Protein AF-A0A659PW07-F1 (afdb_monomer)

Secondary structure (DSSP, 8-state):
-EEE-TTS-GGGEEEEE--SSS--EEEEE--SS-EEE----PPTT-GGGG-HHHHHHHHHHHHTT-SS-----EEEEETTEEEEE-

pLDDT: mean 93.01, std 8.74, range [57.78, 98.81]

Structure (mmCIF, N/CA/C/O backbone):
data_AF-A0A659PW07-F1
#
_entry.id   AF-A0A659PW07-F1
#
loop_
_atom_site.group_PDB
_atom_site.id
_atom_site.type_symbol
_atom_site.label_atom_id
_atom_site.label_alt_id
_atom_site.label_comp_id
_atom_site.label_asym_id
_atom_site.label_entity_id
_atom_site.label_seq_id
_atom_site.pdbx_PDB_ins_code
_atom_site.Cartn_x
_atom_site.Cartn_y
_atom_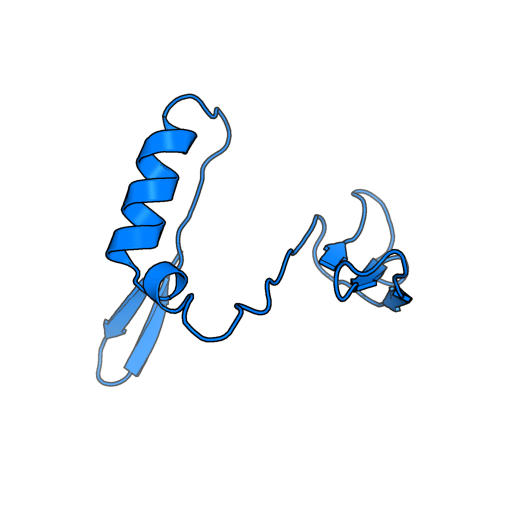site.Cartn_z
_atom_site.occupancy
_atom_site.B_iso_or_equiv
_atom_site.auth_seq_id
_atom_site.auth_comp_id
_atom_site.auth_asym_id
_atom_site.auth_atom_id
_atom_site.pdbx_PDB_model_num
ATOM 1 N N . VAL A 1 1 ? -5.400 -3.751 -5.482 1.00 98.25 1 VAL A N 1
ATOM 2 C CA . VAL A 1 1 ? -3.931 -3.812 -5.691 1.00 98.25 1 VAL A CA 1
ATOM 3 C C . VAL A 1 1 ? -3.624 -3.463 -7.134 1.00 98.25 1 VAL A C 1
ATOM 5 O O . VAL A 1 1 ? -4.256 -3.999 -8.035 1.00 98.25 1 VAL A O 1
ATOM 8 N N . ARG A 1 2 ? -2.674 -2.558 -7.358 1.00 98.69 2 ARG A N 1
ATOM 9 C CA . ARG A 1 2 ? -2.181 -2.173 -8.686 1.00 98.69 2 ARG A CA 1
ATOM 10 C C . ARG A 1 2 ? -0.667 -2.293 -8.672 1.00 98.69 2 ARG A C 1
ATOM 12 O O . ARG A 1 2 ? -0.009 -1.606 -7.898 1.00 98.69 2 ARG A O 1
ATOM 19 N N . THR A 1 3 ? -0.094 -3.166 -9.486 1.00 98.75 3 THR A N 1
ATOM 20 C CA . THR A 1 3 ? 1.351 -3.423 -9.458 1.00 98.75 3 THR A CA 1
ATOM 21 C C . THR A 1 3 ? 1.945 -3.488 -10.852 1.00 98.75 3 THR A C 1
ATOM 23 O O . THR A 1 3 ? 1.241 -3.739 -11.824 1.00 98.75 3 THR A O 1
ATOM 26 N N . ARG A 1 4 ? 3.246 -3.227 -10.954 1.00 98.56 4 ARG A N 1
ATOM 27 C CA . ARG A 1 4 ? 4.032 -3.481 -12.160 1.00 98.56 4 ARG A CA 1
ATOM 28 C C . ARG A 1 4 ? 5.479 -3.768 -11.777 1.00 98.56 4 ARG A C 1
ATOM 30 O O . ARG A 1 4 ? 6.095 -2.987 -11.040 1.00 98.56 4 ARG A O 1
ATOM 37 N N . ALA A 1 5 ? 6.015 -4.879 -12.276 1.00 98.38 5 ALA A N 1
ATOM 38 C CA . ALA A 1 5 ? 7.366 -5.321 -11.960 1.00 98.38 5 ALA A CA 1
ATOM 39 C C . ALA A 1 5 ? 8.427 -4.363 -12.529 1.00 98.38 5 ALA A C 1
ATOM 41 O O . ALA A 1 5 ? 8.221 -3.662 -13.521 1.00 98.38 5 ALA A O 1
ATOM 42 N N . ALA A 1 6 ? 9.592 -4.304 -11.884 1.00 97.50 6 ALA A N 1
ATOM 43 C CA . ALA A 1 6 ? 10.702 -3.515 -12.402 1.00 97.50 6 ALA A CA 1
ATOM 44 C C . ALA A 1 6 ? 11.209 -4.113 -13.726 1.00 97.50 6 ALA A C 1
ATOM 46 O O . ALA A 1 6 ? 11.375 -5.322 -13.831 1.00 97.50 6 ALA A O 1
ATOM 47 N N . GLY A 1 7 ? 11.480 -3.263 -14.719 1.00 97.06 7 GLY A N 1
ATOM 48 C CA . GLY A 1 7 ? 11.931 -3.691 -16.050 1.00 97.06 7 GLY A CA 1
ATOM 49 C C . GLY A 1 7 ? 10.799 -3.951 -17.048 1.00 97.06 7 GLY A C 1
ATOM 50 O O . GLY A 1 7 ? 11.036 -3.850 -18.249 1.00 97.06 7 GLY A O 1
ATOM 51 N N . ASP A 1 8 ? 9.573 -4.174 -16.573 1.00 98.00 8 ASP A N 1
ATOM 52 C CA . ASP A 1 8 ? 8.413 -4.339 -17.445 1.00 98.00 8 ASP A CA 1
ATOM 53 C C . ASP A 1 8 ? 7.918 -3.009 -18.016 1.00 98.00 8 ASP A C 1
ATOM 55 O O . ASP A 1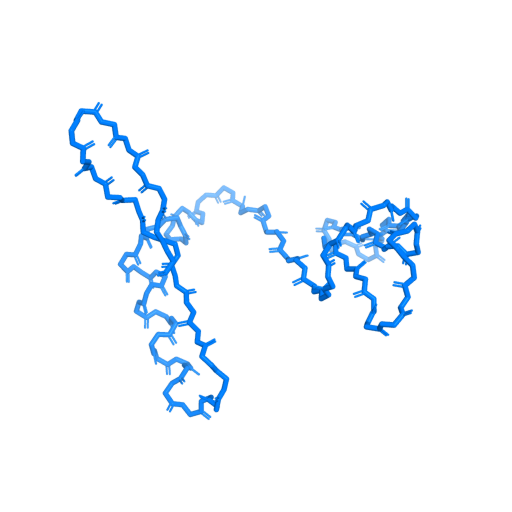 8 ? 8.026 -1.939 -17.390 1.00 98.00 8 ASP A O 1
ATOM 59 N N . LYS A 1 9 ? 7.343 -3.096 -19.222 1.00 98.31 9 LYS A N 1
ATOM 60 C CA . LYS A 1 9 ? 6.698 -1.960 -19.877 1.00 98.31 9 LYS A CA 1
ATOM 61 C C . LYS A 1 9 ? 5.453 -1.527 -19.086 1.00 98.31 9 LYS A C 1
ATOM 63 O O . LYS A 1 9 ? 4.830 -2.374 -18.444 1.00 98.31 9 LYS A O 1
ATOM 68 N N . PRO A 1 10 ? 5.069 -0.237 -19.119 1.00 98.19 10 PRO A N 1
ATOM 69 C CA . PRO A 1 10 ? 3.903 0.257 -18.389 1.00 9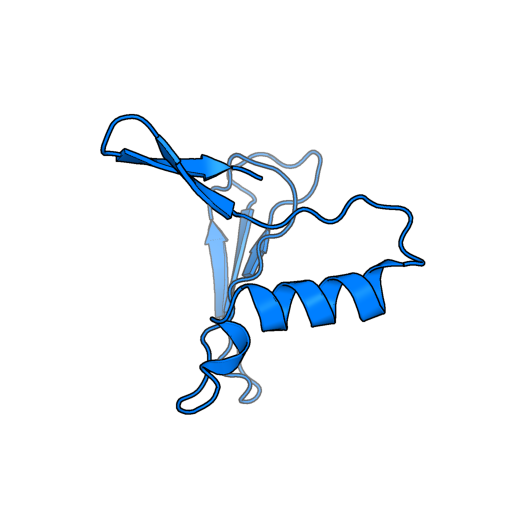8.19 10 PRO A CA 1
ATOM 70 C C . PRO A 1 10 ? 2.616 -0.524 -18.656 1.00 98.19 10 PRO A C 1
ATOM 72 O O . PRO A 1 10 ? 1.793 -0.633 -17.756 1.00 98.19 10 PRO A O 1
ATOM 75 N N . GLU A 1 11 ? 2.443 -1.070 -19.859 1.00 98.31 11 GLU A N 1
ATOM 76 C CA . GLU A 1 11 ? 1.245 -1.797 -20.290 1.00 98.31 11 GLU A CA 1
ATOM 77 C C . GLU A 1 11 ? 1.119 -3.189 -19.659 1.00 98.31 11 GLU A C 1
ATOM 79 O O . GLU A 1 11 ? 0.029 -3.745 -19.647 1.00 98.31 11 GLU A O 1
ATOM 84 N N . ASN A 1 12 ? 2.205 -3.719 -19.090 1.00 98.38 12 ASN A N 1
ATOM 85 C CA . ASN A 1 12 ? 2.228 -5.003 -18.385 1.00 98.38 12 ASN A CA 1
ATOM 86 C C . ASN A 1 12 ? 1.897 -4.840 -16.888 1.00 98.38 12 ASN A C 1
ATOM 88 O O . ASN A 1 12 ? 2.358 -5.614 -16.047 1.00 98.38 12 ASN A O 1
ATOM 92 N N . GLY A 1 13 ? 1.187 -3.777 -16.511 1.00 98.62 13 GLY A N 1
ATOM 93 C CA . GLY A 1 13 ? 0.705 -3.623 -15.147 1.00 98.62 13 GLY A CA 1
ATOM 94 C C . GLY A 1 13 ? -0.409 -4.624 -14.855 1.00 98.62 13 GLY A C 1
ATOM 95 O O . GLY A 1 13 ? -1.161 -5.019 -15.739 1.00 98.62 13 GLY A O 1
ATOM 96 N N . VAL A 1 14 ? -0.537 -5.003 -13.590 1.00 98.81 14 VAL A N 1
ATOM 97 C CA . VAL A 1 14 ? -1.545 -5.953 -13.122 1.00 98.81 14 VAL A CA 1
ATOM 98 C C . VAL A 1 14 ? -2.429 -5.282 -12.082 1.00 98.81 14 VAL A C 1
ATOM 100 O O . VAL A 1 14 ? -1.952 -4.657 -11.126 1.00 98.81 14 VAL A O 1
ATOM 103 N N . PHE A 1 15 ? -3.733 -5.427 -12.270 1.00 98.75 15 PHE A N 1
ATOM 104 C CA . PHE A 1 15 ? -4.759 -5.123 -11.293 1.00 98.75 15 PHE A CA 1
ATOM 105 C C . PHE A 1 15 ? -5.202 -6.404 -10.600 1.00 98.75 15 PHE A C 1
ATOM 107 O O . PHE A 1 15 ? -5.403 -7.429 -11.246 1.00 98.75 15 PHE A O 1
ATOM 114 N N . TRP A 1 16 ? -5.384 -6.323 -9.288 1.00 98.75 16 TRP A N 1
ATOM 115 C CA . TRP A 1 16 ? -5.980 -7.376 -8.481 1.00 98.75 16 TRP A CA 1
ATOM 116 C C . TRP A 1 16 ? -6.948 -6.765 -7.469 1.00 98.75 16 TRP A C 1
ATOM 118 O O . TRP A 1 16 ? -6.615 -5.769 -6.819 1.00 98.75 16 TRP A O 1
ATOM 128 N N . GLU A 1 17 ? -8.115 -7.377 -7.297 1.00 98.44 17 GLU A N 1
ATOM 129 C CA . GLU A 1 17 ? -9.116 -6.999 -6.296 1.00 98.44 17 GLU A CA 1
ATOM 130 C C . GLU A 1 17 ? -9.823 -8.241 -5.743 1.00 98.44 17 GLU A C 1
ATOM 132 O O . GLU A 1 17 ? -10.037 -9.216 -6.461 1.00 98.44 17 GLU A O 1
ATOM 137 N N . SER A 1 18 ? -10.188 -8.217 -4.461 1.00 98.06 18 SER A N 1
ATOM 138 C CA . SER A 1 18 ? -10.955 -9.282 -3.816 1.00 98.06 18 SER A CA 1
ATOM 139 C C . SER A 1 18 ? -11.787 -8.722 -2.667 1.00 98.06 18 SER A C 1
ATOM 141 O O . SER A 1 18 ? -11.309 -7.874 -1.914 1.00 98.06 18 SER A O 1
ATOM 143 N N . ALA A 1 19 ? -12.993 -9.268 -2.492 1.00 97.00 19 ALA A N 1
ATOM 144 C CA . ALA A 1 19 ? -13.814 -9.064 -1.297 1.00 97.00 19 ALA A CA 1
ATOM 145 C C . ALA A 1 19 ? -13.324 -9.886 -0.082 1.00 97.00 19 ALA A C 1
ATOM 147 O O . ALA A 1 19 ? -13.820 -9.713 1.028 1.00 97.00 19 ALA A O 1
ATOM 148 N N 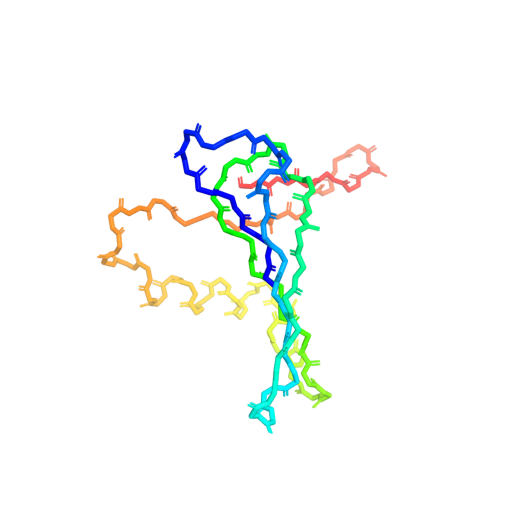. GLY A 1 20 ? -12.339 -10.776 -0.270 1.00 94.62 20 GLY A N 1
ATOM 149 C CA . GLY A 1 20 ? -11.820 -11.663 0.775 1.00 94.62 20 GLY A CA 1
ATOM 150 C C . GLY A 1 20 ? -12.631 -12.948 0.977 1.00 94.62 20 GLY A C 1
ATOM 151 O O . GLY A 1 20 ? -12.446 -13.628 1.980 1.00 94.62 20 GLY A O 1
ATOM 152 N N . GLU A 1 21 ? -13.505 -13.297 0.031 1.00 93.69 21 GLU A N 1
ATOM 153 C CA . GLU A 1 21 ? -14.473 -14.404 0.147 1.00 93.69 21 GLU A CA 1
ATOM 154 C C . GLU A 1 21 ? -14.062 -15.662 -0.644 1.00 93.69 21 GLU A C 1
ATOM 156 O O . GLU A 1 21 ? -14.882 -16.516 -0.959 1.00 93.69 21 GLU A O 1
ATOM 161 N N . GLY A 1 22 ? -12.771 -15.796 -0.965 1.00 94.75 22 GLY A N 1
ATOM 162 C CA . GLY A 1 22 ? -12.209 -16.949 -1.686 1.00 94.75 22 GLY A CA 1
ATOM 163 C C . GLY A 1 22 ? -12.079 -16.755 -3.199 1.00 94.75 22 GLY A C 1
ATOM 164 O O . GLY A 1 22 ? -11.299 -17.464 -3.833 1.00 94.75 22 GLY A O 1
ATOM 165 N N . GLU A 1 23 ? -12.747 -15.748 -3.760 1.00 97.69 23 GLU A N 1
ATOM 166 C CA . GLU A 1 23 ? -12.594 -15.329 -5.155 1.00 97.69 23 GLU A CA 1
ATOM 167 C C . GLU A 1 23 ? -11.888 -13.972 -5.272 1.00 97.69 23 GLU A C 1
ATOM 169 O O . GLU A 1 23 ? -11.866 -13.154 -4.345 1.00 9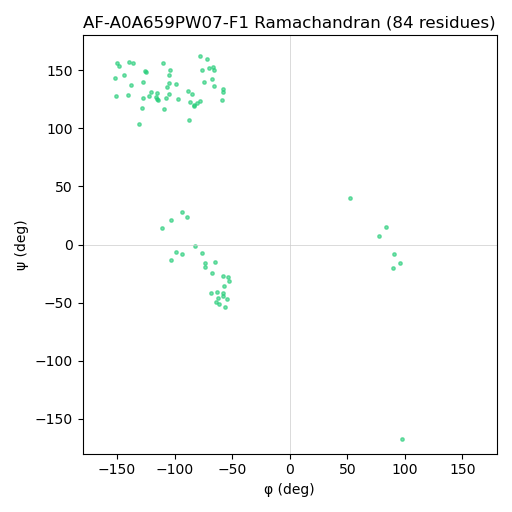7.69 23 GLU A O 1
ATOM 174 N N . TYR A 1 24 ? -11.277 -13.734 -6.430 1.00 98.00 24 TYR A N 1
ATOM 175 C CA . TYR A 1 24 ? -10.601 -12.484 -6.755 1.00 98.00 24 TYR A CA 1
ATOM 176 C C . TYR A 1 24 ? -10.654 -12.213 -8.260 1.00 98.00 24 TYR A C 1
ATOM 178 O O . TYR A 1 24 ? -10.768 -13.129 -9.072 1.00 98.00 24 TYR A O 1
ATOM 186 N N . THR A 1 25 ? -10.539 -10.939 -8.626 1.00 98.31 25 THR A N 1
ATOM 187 C CA . THR A 1 25 ? -10.464 -10.474 -10.014 1.00 98.31 25 THR A CA 1
ATOM 188 C C . THR A 1 25 ? -9.034 -10.069 -10.343 1.00 98.31 25 THR A C 1
ATOM 190 O O . THR A 1 25 ? -8.371 -9.422 -9.530 1.00 98.31 25 THR A O 1
ATOM 193 N N . VAL A 1 26 ? -8.569 -10.425 -11.543 1.00 98.31 26 VAL A N 1
ATOM 194 C CA . VAL A 1 26 ? -7.283 -9.986 -12.106 1.00 98.31 26 VAL A CA 1
ATOM 195 C C . VAL A 1 26 ? -7.514 -9.403 -13.490 1.00 98.31 26 VAL A C 1
ATOM 197 O O . VAL A 1 26 ? -8.310 -9.942 -14.257 1.00 98.31 26 VAL A O 1
ATOM 200 N N . ALA A 1 27 ? -6.815 -8.319 -13.812 1.00 98.50 27 ALA A N 1
ATOM 201 C CA . ALA A 1 27 ? -6.835 -7.722 -15.141 1.00 98.50 27 ALA A CA 1
ATOM 202 C C . ALA A 1 27 ? -5.493 -7.064 -15.476 1.00 98.50 27 ALA A C 1
ATOM 204 O O . ALA A 1 27 ? -4.783 -6.600 -14.580 1.00 98.50 27 ALA A O 1
ATOM 205 N N . ASP A 1 28 ? -5.186 -6.968 -16.766 1.00 98.56 28 ASP A N 1
ATOM 206 C CA . ASP A 1 28 ? -4.077 -6.149 -17.250 1.00 98.56 28 ASP A CA 1
ATOM 207 C C . ASP A 1 28 ? -4.452 -4.662 -17.183 1.00 98.56 28 ASP A C 1
ATOM 209 O O . ASP A 1 28 ? -5.577 -4.262 -17.498 1.00 98.56 28 ASP A O 1
ATOM 213 N N . ILE A 1 29 ? -3.501 -3.825 -16.772 1.00 98.56 29 ILE A N 1
ATOM 214 C CA . ILE A 1 29 ? -3.637 -2.368 -16.690 1.00 98.56 29 ILE A CA 1
ATOM 215 C C . ILE A 1 29 ? -2.358 -1.676 -17.152 1.00 98.56 29 ILE A C 1
ATOM 217 O O . ILE A 1 29 ? -1.257 -2.203 -17.033 1.00 98.56 29 ILE A O 1
ATOM 221 N N . THR A 1 30 ? -2.471 -0.417 -17.571 1.00 98.38 30 THR A N 1
ATOM 222 C CA . THR A 1 30 ? -1.293 0.437 -17.753 1.00 98.38 30 THR A CA 1
ATOM 223 C C . THR A 1 30 ? -0.919 1.130 -16.438 1.00 98.38 30 THR A C 1
ATOM 225 O O . THR A 1 30 ? -1.728 1.861 -15.861 1.00 98.38 30 THR A O 1
ATOM 228 N N . LYS A 1 31 ? 0.319 0.937 -15.964 1.00 98.12 31 LYS A N 1
ATOM 229 C CA . LYS A 1 31 ? 0.871 1.570 -14.754 1.00 98.12 31 LYS A CA 1
ATOM 230 C C . LYS A 1 31 ? 2.250 2.194 -15.025 1.00 98.12 31 LYS A C 1
ATOM 232 O O . LYS A 1 31 ? 3.274 1.508 -15.088 1.00 98.12 31 LYS A O 1
ATOM 237 N N . ASN A 1 32 ? 2.278 3.523 -15.151 1.00 97.75 32 ASN A N 1
ATOM 238 C CA . ASN A 1 32 ? 3.457 4.309 -15.559 1.00 97.75 32 ASN A CA 1
ATOM 239 C C . ASN A 1 32 ? 4.615 4.315 -14.556 1.00 97.75 32 ASN A C 1
ATOM 241 O O . ASN A 1 32 ? 5.771 4.465 -14.955 1.00 97.75 32 ASN A O 1
ATOM 245 N N . ASP A 1 33 ? 4.345 4.078 -13.278 1.00 97.38 33 ASP A N 1
ATOM 246 C CA . ASP A 1 33 ? 5.330 3.949 -12.205 1.00 97.38 33 ASP A CA 1
ATOM 247 C C . ASP A 1 33 ? 5.518 2.474 -11.786 1.00 97.38 33 ASP A C 1
ATOM 249 O O . ASP A 1 33 ? 4.597 1.656 -11.859 1.00 97.38 33 ASP A O 1
ATOM 253 N N . ARG A 1 34 ? 6.742 2.094 -11.403 1.00 97.75 34 ARG A N 1
ATOM 254 C CA . ARG A 1 34 ? 7.053 0.721 -10.962 1.00 97.75 34 ARG A CA 1
ATOM 255 C C . ARG A 1 34 ? 6.589 0.489 -9.522 1.00 97.75 34 ARG A C 1
ATOM 257 O O . ARG A 1 34 ? 6.461 1.444 -8.764 1.00 97.75 34 ARG A O 1
ATOM 264 N N . GLY A 1 35 ? 6.471 -0.772 -9.120 1.00 97.81 35 GLY A N 1
ATOM 265 C CA . GLY A 1 35 ? 6.160 -1.152 -7.740 1.00 97.81 35 GLY A CA 1
ATOM 266 C C . GLY A 1 35 ? 4.680 -1.451 -7.526 1.00 97.81 35 GLY A C 1
ATOM 267 O O . GLY A 1 35 ? 3.930 -1.617 -8.489 1.00 97.81 35 GLY A O 1
ATOM 268 N N . THR A 1 36 ? 4.280 -1.537 -6.259 1.00 98.56 36 THR A N 1
ATOM 269 C CA . THR A 1 36 ? 2.968 -2.044 -5.838 1.00 98.56 36 THR A CA 1
ATOM 270 C C . THR A 1 36 ? 2.215 -0.998 -5.029 1.00 98.56 36 THR A C 1
ATOM 272 O O . THR A 1 36 ? 2.725 -0.494 -4.035 1.00 98.56 36 THR A O 1
ATOM 275 N N . GLU A 1 37 ? 0.981 -0.726 -5.436 1.00 98.38 37 GLU A N 1
ATOM 276 C CA . GLU A 1 37 ? 0.009 0.098 -4.727 1.00 98.38 37 GLU A CA 1
ATOM 277 C C . GLU A 1 37 ? -1.081 -0.806 -4.139 1.00 98.38 37 GLU A C 1
ATOM 279 O O . GLU A 1 37 ? -1.702 -1.615 -4.842 1.00 98.38 37 GLU A O 1
ATOM 284 N N . ILE A 1 38 ? -1.307 -0.674 -2.834 1.00 98.19 38 ILE A N 1
ATOM 285 C CA . ILE A 1 38 ? -2.355 -1.386 -2.107 1.00 98.19 38 ILE A CA 1
ATOM 286 C C . ILE A 1 38 ? -3.356 -0.347 -1.614 1.00 98.19 38 ILE A C 1
ATOM 288 O O . ILE A 1 38 ? -2.994 0.583 -0.900 1.00 98.19 38 ILE A O 1
ATOM 292 N N . THR A 1 39 ? -4.618 -0.534 -1.986 1.00 97.88 39 THR A N 1
ATOM 293 C CA . THR A 1 39 ? -5.747 0.278 -1.530 1.00 97.88 39 THR A CA 1
ATOM 294 C C . THR A 1 39 ? -6.669 -0.633 -0.739 1.00 97.88 39 THR A C 1
ATOM 296 O O . THR A 1 39 ? -7.038 -1.700 -1.233 1.00 97.88 39 THR A O 1
ATOM 299 N N . LEU A 1 40 ? -7.001 -0.232 0.485 1.00 97.75 40 LEU A N 1
ATOM 300 C CA . LEU A 1 40 ? -7.928 -0.953 1.348 1.00 97.75 40 LEU A CA 1
ATOM 301 C C . LEU A 1 40 ? -9.261 -0.207 1.378 1.00 97.75 40 LEU A C 1
ATOM 303 O O . LEU A 1 40 ? -9.295 0.993 1.643 1.00 97.75 40 LEU A O 1
ATOM 307 N N . HIS A 1 41 ? -10.349 -0.932 1.133 1.00 97.38 41 HIS A N 1
ATOM 308 C CA . HIS A 1 41 ? -11.697 -0.456 1.417 1.00 97.38 41 HIS A CA 1
ATOM 309 C C . HIS A 1 41 ? -12.015 -0.821 2.864 1.00 97.38 41 HIS A C 1
ATOM 311 O O . HIS A 1 41 ? -12.167 -1.999 3.192 1.00 97.38 41 HIS A O 1
ATOM 317 N N . LEU A 1 42 ? -12.027 0.186 3.737 1.00 97.38 42 LEU A N 1
ATOM 318 C CA . LEU A 1 42 ? -12.314 -0.021 5.151 1.00 97.38 42 LEU A CA 1
ATOM 319 C C . LEU A 1 42 ? -13.773 -0.440 5.332 1.00 97.38 42 LEU A C 1
ATOM 321 O O . LEU A 1 42 ? -14.664 0.029 4.622 1.00 97.38 42 LEU A O 1
ATOM 325 N N . ARG A 1 43 ? -13.994 -1.356 6.276 1.00 96.81 43 ARG A N 1
ATOM 326 C CA . ARG A 1 43 ? -15.339 -1.772 6.675 1.00 96.81 43 ARG A CA 1
ATOM 327 C C . ARG A 1 43 ? -16.005 -0.651 7.466 1.00 96.81 43 ARG A C 1
ATOM 329 O O . ARG A 1 43 ? -15.332 0.204 8.036 1.00 96.81 43 ARG A O 1
ATOM 336 N N . GLU A 1 44 ? -17.329 -0.692 7.534 1.00 96.94 44 GLU A N 1
ATOM 337 C CA . GLU A 1 44 ? -18.080 0.198 8.415 1.00 96.94 44 GLU A CA 1
ATOM 338 C C . GLU A 1 44 ? -17.631 0.008 9.874 1.00 96.94 44 GLU A C 1
ATOM 340 O O . GLU A 1 44 ? -17.514 -1.123 10.348 1.00 96.94 44 GLU A O 1
ATOM 345 N N . GLY A 1 45 ? -17.355 1.115 10.566 1.00 97.12 45 GLY A N 1
ATOM 346 C CA . GLY A 1 45 ? -16.866 1.119 11.948 1.00 97.12 45 GLY A CA 1
ATOM 347 C C . GLY A 1 45 ? -15.341 1.104 12.103 1.00 97.12 45 GLY A C 1
ATOM 348 O O . GLY A 1 45 ? -14.859 1.337 13.207 1.00 97.12 45 GLY A O 1
ATOM 349 N N . GLU A 1 46 ? -14.576 0.918 11.023 1.00 97.56 46 GLU A N 1
ATOM 350 C CA . GLU A 1 46 ? -13.100 0.893 11.040 1.00 97.56 46 GLU A CA 1
ATOM 351 C C . GLU A 1 46 ? -12.474 2.272 10.739 1.00 97.56 46 GLU A C 1
ATOM 353 O O . GLU A 1 46 ? -11.353 2.382 10.233 1.00 97.56 46 GLU A O 1
ATOM 358 N N . ASP A 1 47 ? -13.196 3.349 11.062 1.00 96.19 47 ASP A N 1
ATOM 359 C CA . ASP A 1 47 ? -12.793 4.735 10.788 1.00 96.19 47 ASP A CA 1
ATOM 360 C C . ASP A 1 47 ? -11.528 5.150 11.559 1.00 96.19 47 ASP A C 1
ATOM 362 O O . ASP A 1 47 ? -10.877 6.131 11.201 1.00 96.19 47 ASP A O 1
ATOM 366 N N . GLU A 1 48 ? -11.121 4.390 12.585 1.00 96.69 48 GLU A N 1
ATOM 367 C CA . GLU A 1 48 ? -9.875 4.639 13.320 1.00 96.69 48 GLU A CA 1
ATOM 368 C C . GLU A 1 48 ? -8.634 4.609 12.413 1.00 96.69 48 GLU A C 1
ATOM 370 O O . GLU A 1 48 ? -7.649 5.290 12.694 1.00 96.69 48 GLU A O 1
ATOM 375 N N . PHE A 1 49 ? -8.674 3.870 11.299 1.00 96.56 49 PHE A N 1
ATOM 376 C CA . PHE A 1 49 ? -7.574 3.820 10.331 1.00 96.56 49 PHE A CA 1
ATOM 377 C C . PHE A 1 49 ? -7.576 4.994 9.344 1.00 96.56 49 PHE A C 1
ATOM 379 O O . PHE A 1 49 ? -6.675 5.092 8.510 1.00 96.56 49 PHE A O 1
ATOM 386 N N . LEU A 1 50 ? -8.559 5.892 9.437 1.00 95.38 50 LEU A N 1
ATOM 387 C CA . LEU A 1 50 ? -8.570 7.177 8.736 1.00 95.38 50 LEU A CA 1
ATOM 388 C C . LEU A 1 50 ? -7.995 8.316 9.595 1.00 95.38 50 LEU A C 1
ATOM 390 O O . LEU A 1 50 ? -7.770 9.410 9.076 1.00 95.38 50 LEU A O 1
ATOM 394 N N . ASP A 1 51 ? -7.727 8.075 10.883 1.00 94.56 51 ASP A N 1
ATOM 395 C CA . ASP A 1 51 ? -7.099 9.042 11.783 1.00 94.56 51 ASP A CA 1
ATOM 396 C C . ASP A 1 51 ? -5.566 9.074 11.600 1.00 94.56 51 ASP A C 1
ATOM 398 O O . ASP A 1 51 ? -4.874 8.066 11.779 1.00 94.56 51 ASP A O 1
ATOM 402 N N . ASP A 1 52 ? -5.012 10.249 11.261 1.00 93.56 52 ASP A N 1
ATOM 403 C CA . ASP A 1 52 ? -3.567 10.419 11.000 1.00 93.56 52 ASP A CA 1
ATOM 404 C C . ASP A 1 52 ? -2.719 9.999 12.202 1.00 93.56 52 ASP A C 1
ATOM 406 O O . ASP A 1 52 ? -1.689 9.339 12.044 1.00 93.56 52 ASP A O 1
ATOM 410 N N . TRP A 1 53 ? -3.150 10.359 13.414 1.00 93.62 53 TRP A N 1
ATOM 411 C CA . TRP A 1 53 ? -2.379 10.084 14.618 1.00 93.62 53 TRP A CA 1
ATOM 412 C C . TRP A 1 53 ? -2.333 8.585 14.919 1.00 93.62 53 TRP A C 1
ATOM 414 O O . TRP A 1 53 ? -1.267 8.046 15.241 1.00 93.62 53 TRP A O 1
ATOM 424 N N . ARG A 1 54 ? -3.460 7.889 14.759 1.00 95.62 54 ARG A N 1
ATOM 425 C CA . ARG A 1 54 ? -3.570 6.441 14.924 1.00 95.62 54 ARG A CA 1
ATOM 426 C C . ARG A 1 54 ? -2.685 5.703 13.929 1.00 95.62 54 ARG A C 1
ATOM 428 O O . ARG A 1 54 ? -1.871 4.875 14.347 1.00 95.62 54 ARG A O 1
ATOM 435 N N . VAL A 1 55 ? -2.787 6.034 12.642 1.00 96.00 55 VAL A N 1
ATOM 436 C CA . VAL A 1 55 ? -1.987 5.409 11.578 1.00 96.00 55 VAL A CA 1
ATOM 437 C C . VAL A 1 55 ? -0.497 5.665 11.794 1.00 96.00 55 VAL A C 1
ATOM 439 O O . VAL A 1 55 ? 0.298 4.726 11.763 1.00 96.00 55 VAL A O 1
ATOM 442 N N . ARG A 1 56 ? -0.107 6.907 12.104 1.00 94.25 56 ARG A N 1
ATOM 443 C CA . ARG A 1 56 ? 1.280 7.265 12.429 1.00 94.25 56 ARG A CA 1
ATOM 444 C C . ARG A 1 56 ? 1.812 6.473 13.618 1.00 94.25 56 ARG A C 1
ATOM 446 O O . ARG A 1 56 ? 2.927 5.965 13.554 1.00 94.25 56 ARG A O 1
ATOM 453 N N . SER A 1 57 ? 1.019 6.337 14.678 1.00 95.69 57 SER A N 1
ATOM 454 C CA . SER A 1 57 ? 1.406 5.577 15.872 1.00 95.69 57 SER A CA 1
ATOM 455 C C . SER A 1 57 ? 1.625 4.094 15.563 1.00 95.69 57 SER A C 1
ATOM 457 O O . SER A 1 57 ? 2.588 3.498 16.048 1.00 95.69 57 SER A O 1
ATOM 459 N N . ILE A 1 58 ? 0.762 3.500 14.731 1.00 96.06 58 ILE A N 1
ATOM 460 C CA . ILE A 1 58 ? 0.912 2.116 14.262 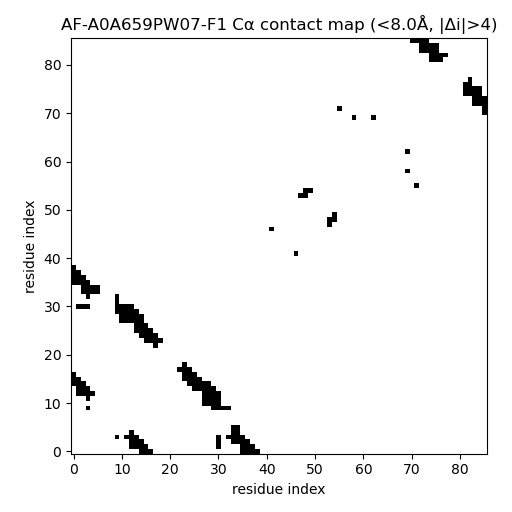1.00 96.06 58 ILE A CA 1
ATOM 461 C C . ILE A 1 58 ? 2.183 1.982 13.420 1.00 96.06 58 ILE A C 1
ATOM 463 O O . ILE A 1 58 ? 2.995 1.101 13.692 1.00 96.06 58 ILE A O 1
ATOM 467 N N . ILE A 1 59 ? 2.385 2.867 12.439 1.00 95.00 59 ILE A N 1
ATOM 468 C CA . ILE A 1 59 ? 3.564 2.841 11.567 1.00 95.00 59 ILE A CA 1
ATOM 469 C C . ILE A 1 59 ? 4.839 2.907 12.402 1.00 95.00 59 ILE A C 1
ATOM 471 O O . ILE A 1 59 ? 5.642 1.986 12.305 1.00 95.00 59 ILE A O 1
ATOM 475 N N . SER A 1 60 ? 4.984 3.903 13.283 1.00 93.38 60 SER A N 1
ATOM 476 C CA . SER A 1 60 ? 6.167 4.031 14.141 1.00 93.38 60 SER A CA 1
ATOM 477 C C . SER A 1 60 ? 6.434 2.760 14.947 1.00 93.38 60 SER A C 1
ATOM 479 O O . SER A 1 60 ? 7.553 2.257 14.933 1.00 93.38 60 SER A O 1
ATOM 481 N N . LYS A 1 61 ? 5.399 2.182 15.575 1.00 94.75 61 LYS A N 1
ATOM 482 C CA . LYS A 1 61 ? 5.529 0.959 16.384 1.00 94.75 61 LYS A CA 1
ATOM 483 C C . LYS A 1 61 ? 6.107 -0.223 15.598 1.00 94.75 61 LYS A C 1
ATOM 485 O O . LYS A 1 61 ? 6.828 -1.036 16.172 1.00 94.75 61 LYS A O 1
ATOM 490 N N . TYR A 1 62 ? 5.767 -0.353 14.317 1.00 95.12 62 TYR A N 1
ATOM 491 C CA . TYR A 1 62 ? 6.172 -1.500 13.499 1.00 95.12 62 TYR A CA 1
ATOM 492 C C . TYR A 1 62 ? 7.330 -1.200 12.536 1.00 95.12 62 TYR A C 1
ATOM 494 O O . TYR A 1 62 ? 7.933 -2.139 12.018 1.00 95.12 62 TYR A O 1
ATOM 502 N N . SER A 1 63 ? 7.683 0.070 12.308 1.00 93.38 63 SER A N 1
ATOM 503 C CA . SER A 1 63 ? 8.726 0.463 11.355 1.00 93.38 63 SER A CA 1
ATOM 504 C C . SER A 1 63 ? 10.091 0.763 11.974 1.00 93.38 63 SER A C 1
ATOM 506 O O . SER A 1 63 ? 11.041 0.951 11.221 1.00 93.38 63 SER A O 1
ATOM 508 N N . GLU A 1 64 ? 10.234 0.782 13.305 1.00 87.38 64 GLU A N 1
ATOM 509 C CA . GLU A 1 64 ? 11.513 1.063 13.995 1.00 87.38 64 GLU A CA 1
ATOM 510 C C . GLU A 1 64 ? 12.684 0.175 13.534 1.00 87.38 64 GLU A C 1
ATOM 512 O O . GLU A 1 64 ? 13.837 0.595 13.574 1.00 87.38 64 GLU A O 1
ATOM 517 N N . HIS A 1 65 ? 12.388 -1.039 13.064 1.00 90.88 65 HIS A N 1
ATOM 518 C CA . HIS A 1 65 ? 13.383 -2.033 12.650 1.00 90.88 65 HIS A CA 1
ATOM 519 C C . HIS A 1 65 ? 13.393 -2.281 11.130 1.00 90.88 65 HIS A C 1
ATOM 521 O O . HIS A 1 65 ? 13.958 -3.270 10.664 1.00 90.88 65 HIS A O 1
ATOM 527 N N . ILE A 1 66 ? 12.757 -1.407 10.341 1.00 93.12 66 ILE A N 1
ATOM 528 C CA . ILE A 1 66 ? 12.697 -1.517 8.879 1.00 93.12 66 ILE A CA 1
ATOM 529 C C . ILE A 1 66 ? 13.775 -0.621 8.258 1.00 93.12 66 ILE A C 1
ATOM 531 O O . ILE A 1 66 ? 13.827 0.577 8.508 1.00 93.12 66 ILE A O 1
ATOM 535 N N . ALA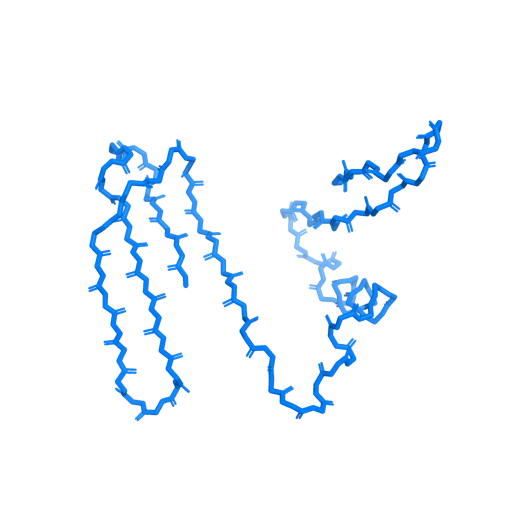 A 1 67 ? 14.631 -1.199 7.410 1.00 94.38 67 ALA A N 1
ATOM 536 C CA . ALA A 1 67 ? 15.721 -0.465 6.753 1.00 94.38 67 ALA A CA 1
ATOM 537 C C . ALA A 1 67 ? 15.246 0.470 5.623 1.00 94.38 67 ALA A C 1
ATOM 539 O O . ALA A 1 67 ? 15.972 1.370 5.204 1.00 94.38 67 ALA A O 1
ATOM 540 N N . VAL A 1 68 ? 14.043 0.236 5.097 1.00 94.06 68 VAL A N 1
ATOM 541 C CA . VAL A 1 68 ? 13.439 1.037 4.027 1.00 94.06 68 VAL A CA 1
ATOM 542 C C . VAL A 1 68 ? 12.666 2.212 4.638 1.00 94.06 68 VAL A C 1
ATOM 544 O O . VAL A 1 68 ? 11.861 1.982 5.541 1.00 94.06 68 VAL A O 1
ATOM 547 N N . PRO A 1 69 ? 12.848 3.454 4.147 1.00 93.56 69 PRO A N 1
ATOM 548 C CA . PRO A 1 69 ? 12.086 4.600 4.633 1.00 93.56 69 PRO A CA 1
ATOM 549 C C . PRO A 1 69 ? 10.576 4.407 4.465 1.00 93.56 69 PRO A C 1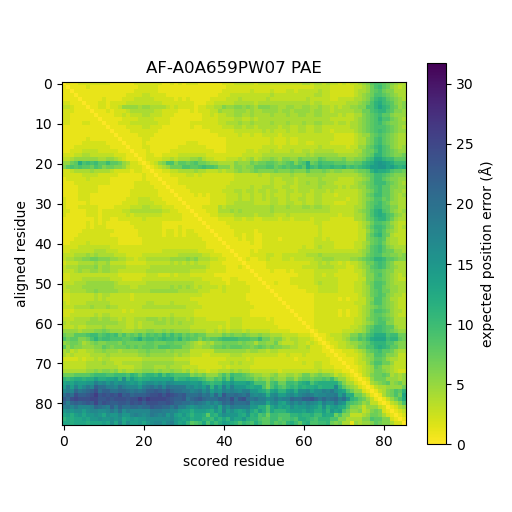
ATOM 551 O O . PRO A 1 69 ? 10.110 4.037 3.386 1.00 93.56 69 PRO A O 1
ATOM 554 N N . VAL A 1 70 ? 9.817 4.718 5.516 1.00 93.88 70 VAL A N 1
ATOM 555 C CA . VAL A 1 70 ? 8.350 4.739 5.492 1.00 93.88 70 VAL A CA 1
ATOM 556 C C . VAL A 1 70 ? 7.884 6.191 5.575 1.00 93.88 70 VAL A C 1
ATOM 558 O O . VAL A 1 70 ? 8.158 6.877 6.558 1.00 93.88 70 VAL A O 1
ATOM 561 N N . ALA A 1 71 ? 7.207 6.664 4.529 1.00 92.44 71 ALA A N 1
ATOM 562 C CA . ALA A 1 71 ? 6.668 8.020 4.430 1.00 92.44 71 ALA A CA 1
ATOM 563 C C . ALA A 1 71 ? 5.146 8.021 4.649 1.00 92.44 71 ALA A C 1
ATOM 565 O O . ALA A 1 71 ? 4.473 7.043 4.322 1.00 92.44 71 ALA A O 1
ATOM 566 N N . ILE A 1 72 ? 4.609 9.119 5.188 1.00 92.88 72 ILE A N 1
ATOM 567 C CA . ILE A 1 72 ? 3.170 9.301 5.438 1.00 92.88 72 ILE A CA 1
ATOM 568 C C . ILE A 1 72 ? 2.736 10.614 4.799 1.00 92.88 72 ILE A C 1
ATOM 570 O O . ILE A 1 72 ? 3.286 11.668 5.124 1.00 92.88 72 ILE A O 1
ATOM 574 N N . GLU A 1 73 ? 1.704 10.549 3.955 1.00 91.44 73 GLU A N 1
ATOM 575 C CA . GLU A 1 73 ? 1.085 11.732 3.363 1.00 91.44 73 GLU A CA 1
ATOM 576 C C . GLU A 1 73 ? 0.561 12.671 4.461 1.00 91.44 73 GLU A C 1
ATOM 578 O O . GLU A 1 73 ? -0.257 12.291 5.293 1.00 91.44 73 GLU A O 1
ATOM 583 N N . ARG A 1 74 ? 1.007 13.925 4.447 1.00 86.44 74 ARG A N 1
ATOM 584 C CA . ARG A 1 74 ? 0.505 15.006 5.294 1.00 86.44 74 ARG A CA 1
ATOM 585 C C . ARG A 1 74 ? -0.157 16.069 4.438 1.00 86.44 74 ARG A C 1
ATOM 587 O O . ARG A 1 74 ? 0.444 16.575 3.484 1.00 86.44 74 ARG A O 1
ATOM 594 N N . ARG A 1 75 ? -1.369 16.465 4.827 1.00 79.19 75 ARG A N 1
ATOM 595 C CA . ARG A 1 75 ? -2.018 17.671 4.304 1.00 79.19 75 ARG A CA 1
ATOM 596 C C . ARG A 1 75 ? -1.503 18.875 5.078 1.00 79.19 75 ARG A C 1
ATOM 598 O O . ARG A 1 75 ? -1.649 18.937 6.294 1.00 79.19 75 ARG A O 1
ATOM 605 N N . VAL A 1 76 ? -0.895 19.814 4.368 1.00 77.81 76 VAL A N 1
ATOM 606 C CA . VAL A 1 76 ? -0.422 21.080 4.927 1.00 77.81 76 VAL A CA 1
ATOM 607 C C . VAL A 1 76 ? -1.221 22.196 4.276 1.00 77.81 76 VAL A C 1
ATOM 609 O O . VAL A 1 76 ? -1.273 22.285 3.050 1.00 77.81 76 VAL A O 1
ATOM 612 N N . GLU A 1 77 ? -1.850 23.045 5.081 1.00 73.19 77 GLU A N 1
ATOM 613 C CA . GLU A 1 77 ? -2.460 24.271 4.574 1.00 73.19 77 GLU A CA 1
ATOM 614 C C . GLU A 1 77 ? -1.372 25.318 4.346 1.00 73.19 77 GLU A C 1
ATOM 616 O O . GLU A 1 77 ? -0.606 25.655 5.253 1.00 73.19 77 GLU A O 1
ATOM 621 N N . LYS A 1 78 ? -1.284 25.820 3.115 1.00 68.00 78 LYS A N 1
ATOM 622 C CA . LYS A 1 78 ? -0.367 26.894 2.746 1.00 68.00 78 LYS A CA 1
ATOM 623 C C . LYS A 1 78 ? -1.072 27.834 1.775 1.00 68.00 78 LYS A C 1
ATOM 625 O O . LYS A 1 78 ? -1.661 27.381 0.798 1.00 68.00 78 LYS A O 1
ATOM 630 N N . ASP A 1 79 ? -1.045 29.130 2.073 1.00 71.06 79 ASP A N 1
ATOM 631 C CA . ASP A 1 79 ? -1.584 30.198 1.219 1.00 71.06 79 ASP A CA 1
ATOM 632 C C . ASP A 1 79 ? -3.048 29.982 0.770 1.00 71.06 79 ASP A C 1
ATOM 634 O O . ASP A 1 79 ? -3.413 30.238 -0.374 1.00 71.06 79 ASP A O 1
ATOM 638 N N . GLY A 1 80 ? -3.903 29.486 1.675 1.00 70.94 80 GLY A N 1
ATOM 639 C CA . GLY A 1 80 ? -5.332 29.263 1.407 1.00 70.94 80 GLY A CA 1
ATOM 640 C C . GLY A 1 80 ? -5.655 28.006 0.589 1.00 70.94 80 GLY A C 1
ATOM 641 O O . GLY A 1 80 ? -6.809 27.810 0.215 1.00 70.94 80 GLY A O 1
ATOM 642 N N . GLY A 1 81 ? -4.664 27.146 0.325 1.00 57.78 81 GLY A N 1
ATOM 643 C CA . GLY A 1 81 ? -4.842 25.848 -0.326 1.00 57.78 81 GLY A CA 1
ATOM 644 C C . GLY A 1 81 ? -4.275 24.690 0.498 1.00 57.78 81 GLY A C 1
ATOM 645 O O . GLY A 1 81 ? -3.279 24.831 1.208 1.00 57.78 81 GLY A O 1
ATOM 646 N N . ALA A 1 82 ? -4.900 23.517 0.387 1.00 69.81 82 ALA A N 1
ATOM 647 C CA . ALA A 1 82 ? -4.366 22.282 0.952 1.00 69.81 82 ALA A CA 1
ATOM 648 C C . ALA A 1 82 ? -3.342 21.661 -0.013 1.00 69.81 82 ALA A C 1
ATOM 650 O O . ALA A 1 82 ? -3.682 21.288 -1.137 1.00 69.81 82 ALA A O 1
ATOM 651 N N . VAL A 1 83 ? -2.092 21.523 0.432 1.00 74.88 83 VAL A N 1
ATOM 652 C CA . VAL A 1 83 ? -1.000 20.884 -0.316 1.00 74.88 83 VAL A CA 1
ATOM 653 C C . VAL A 1 83 ? -0.699 19.515 0.293 1.00 74.88 83 VAL A C 1
ATOM 655 O O . VAL A 1 83 ? -0.627 19.366 1.514 1.00 74.88 83 VAL A O 1
ATOM 658 N N . ARG A 1 84 ? -0.517 18.500 -0.560 1.00 75.94 84 ARG A N 1
ATOM 659 C CA . ARG A 1 84 ? -0.078 17.159 -0.150 1.00 75.94 84 ARG A CA 1
ATOM 660 C C . ARG A 1 84 ? 1.446 17.132 -0.056 1.00 75.94 84 ARG A C 1
ATOM 662 O O . ARG A 1 84 ? 2.131 17.540 -0.991 1.00 75.94 84 ARG A O 1
ATOM 669 N N . SER A 1 85 ? 1.963 16.651 1.064 1.00 77.12 85 SER A N 1
ATOM 670 C CA . SER A 1 85 ? 3.391 16.433 1.312 1.00 77.12 85 SER A CA 1
ATOM 671 C C . SER A 1 85 ? 3.612 14.989 1.749 1.00 77.12 85 SER A C 1
ATOM 673 O O . SER A 1 85 ? 2.712 14.409 2.346 1.00 77.12 85 SER A O 1
ATOM 675 N N . TRP A 1 86 ? 4.769 14.412 1.439 1.00 78.25 86 TRP A N 1
ATOM 676 C CA . TRP A 1 86 ? 5.143 13.042 1.807 1.00 78.25 86 TRP A CA 1
ATOM 677 C C . TRP A 1 86 ? 6.257 13.052 2.854 1.00 78.25 86 TRP A C 1
ATOM 679 O O . TRP A 1 86 ? 7.046 14.028 2.856 1.00 78.25 86 TRP A O 1
#

Solvent-accessible surface area (backbone atoms only — not comparable to full-atom values): 5503 Å² total; per-residue (Å²): 61,44,33,22,61,84,92,58,61,38,65,67,8,40,36,40,50,62,91,78,80,88,57,71,50,75,46,80,34,76,36,91,60,72,46,77,44,81,75,82,85,74,58,93,89,50,61,64,74,73,37,68,67,53,44,49,53,53,48,54,74,71,43,81,85,49,93,66,90,86,78,60,81,40,81,43,81,53,96,94,40,83,41,84,42,104

Mean predicted aligned error: 4.86 Å

Nearest PDB structures (foldseek):
  8k2t-assembly1_B  TM=9.349E-01  e=7.599E-09  Escherichia coli
  1y4u-assembly1_A  TM=9.426E-01  e=2.012E-08  Escherichia coli
  1y4u-assembly1_B  TM=9.542E-01  e=2.609E-08  Escherichia coli
  2ioq-assembly1_A-2  TM=9.517E-01  e=4.110E-08  Escherichia coli
  2iop-assembly1_B  TM=9.533E-01  e=4.994E-08 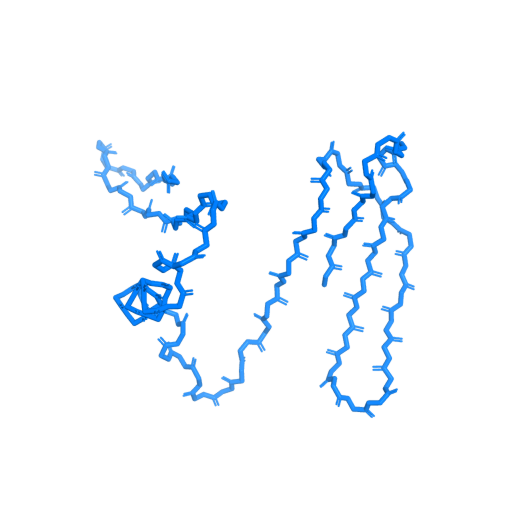 Escherichia coli

Radius of gyration: 16.56 Å; Cα contacts (8 Å, |Δi|>4): 101; chains: 1; bounding box: 34×47×37 Å

Organism: NCBI:txid1960126

InterPro domains:
  IPR020575 Heat shock protein Hsp90, N-terminal [PR00775] (34-51)
  IPR020575 Heat shock protein Hsp90, N-terminal [PR00775] (52-70)
  IPR036890 Histidine kinase/HSP90-like ATPase superfamily [G3DSA:3.30.565.10] (1-77)
  IPR036890 Histidine kinase/HSP90-like ATPase superfamily [SSF55874] (1-73)

Foldseek 3Di:
DWADAPPDAQQQIKDKDDPPPPDIDIDTDGHPDHGDDDDDDDDPPRCLCVDPVSVVVVCCVPCVPPPDDDDDWDFDDDPNDTDTDD

Sequence (86 aa):
VRTRAAGDKPENGVFWESAGEGEYTVADITKNDRGTEITLHLREGEDEFLDDWRVRSIISKYSEHIAVPVAIERRVEKDGGAVRSW